Protein AF-A0A7D5TCR6-F1 (afdb_monomer)

Nearest PDB structures (foldseek):
  1v4t-assembly1_A  TM=2.753E-01  e=2.406E+00  Homo sapiens

Radius of gyration: 13.41 Å; Cα contacts (8 Å, |Δi|>4): 237; chains: 1; bounding box: 35×32×29 Å

Organism: NCBI:txid869886

Sequence (115 aa):
MHLQLKHDDGTRTAYFGISDFDAGDNETRLAFHSDVGLDSDRMFRTEEGAVVTGISESGYNKEGAFETIGDLAIQDETTVVVAITDRYPWVEKAVRMLEQDEDFDGDLEIIEKDE

Mean predicted aligned error: 4.06 Å

pLDDT: mean 90.13, std 6.47, range [62.44, 96.31]

Foldseek 3Di:
DWWKFAAPVRFIEIEAQWPDWDFDPFKIKTAHDPFFPDDPVRSIDIGTGGIPDDDDLVVDALVVLLCVQQVQQPDPRYAYEYTCDPVRPSNVVSVVVLVVDPPRPGDYHYTHTDD

Structure (mmC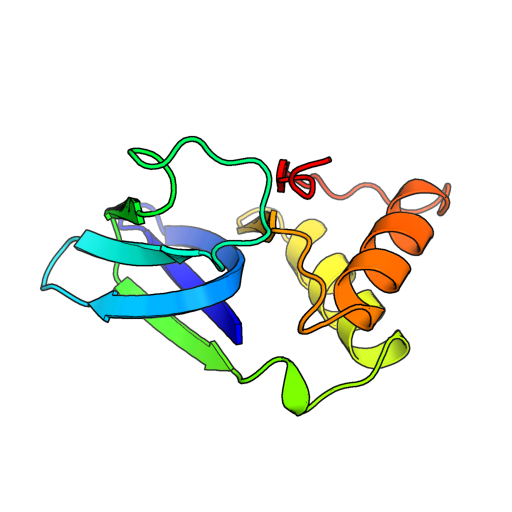IF, N/CA/C/O backbone):
data_AF-A0A7D5TCR6-F1
#
_entry.id   AF-A0A7D5TCR6-F1
#
loop_
_atom_site.group_PDB
_atom_site.id
_atom_site.type_symbol
_atom_site.label_atom_id
_atom_site.label_alt_id
_atom_site.label_comp_id
_atom_site.label_asym_id
_atom_site.label_entity_id
_atom_site.label_seq_id
_atom_site.pdbx_PDB_ins_code
_atom_site.Cartn_x
_atom_site.Cartn_y
_atom_site.Cartn_z
_atom_site.occupancy
_atom_site.B_iso_or_equiv
_atom_site.auth_seq_id
_atom_site.auth_comp_id
_atom_site.auth_asym_id
_atom_site.auth_atom_id
_atom_site.pdbx_PDB_model_num
ATOM 1 N N . MET A 1 1 ? -3.126 1.095 -8.233 1.00 90.31 1 MET A N 1
ATOM 2 C CA . MET A 1 1 ? -4.077 1.860 -7.404 1.00 90.31 1 MET A CA 1
ATOM 3 C C . MET A 1 1 ? -3.808 1.556 -5.933 1.00 90.31 1 MET A C 1
ATOM 5 O O . MET A 1 1 ? -3.122 0.587 -5.636 1.00 90.31 1 MET A O 1
ATOM 9 N N . HIS A 1 2 ? -4.333 2.382 -5.032 1.00 91.00 2 HIS A N 1
ATOM 10 C CA . HIS A 1 2 ? -4.275 2.196 -3.583 1.00 91.00 2 HIS A CA 1
ATOM 11 C C . HIS A 1 2 ? -5.646 1.756 -3.059 1.00 91.00 2 HIS A C 1
ATOM 13 O O . HIS A 1 2 ? -6.671 2.265 -3.516 1.00 91.00 2 HIS A O 1
ATOM 19 N N . LEU A 1 3 ? -5.679 0.815 -2.119 1.00 94.81 3 LEU A N 1
ATOM 20 C CA . LEU A 1 3 ? -6.908 0.291 -1.528 1.00 94.81 3 LEU A CA 1
ATOM 21 C C . LEU A 1 3 ? -6.714 -0.015 -0.047 1.00 94.81 3 LEU A C 1
ATOM 23 O O . LEU A 1 3 ? -5.675 -0.538 0.337 1.00 94.81 3 LEU A O 1
ATOM 27 N N . GLN A 1 4 ? -7.705 0.305 0.784 1.00 95.00 4 GLN A N 1
ATOM 28 C CA . GLN A 1 4 ? -7.713 -0.101 2.190 1.00 95.00 4 GLN A CA 1
ATOM 29 C C . GLN A 1 4 ? -8.806 -1.132 2.435 1.00 95.00 4 GLN A C 1
ATOM 31 O O . GLN A 1 4 ? -9.977 -0.911 2.104 1.00 95.00 4 GLN A O 1
ATOM 36 N N . LEU A 1 5 ? -8.405 -2.228 3.066 1.00 95.00 5 LEU A N 1
ATOM 37 C CA . LEU A 1 5 ? -9.284 -3.232 3.635 1.00 95.00 5 LEU A CA 1
ATOM 38 C C . LEU A 1 5 ? -9.463 -2.964 5.121 1.00 95.00 5 LEU A C 1
ATOM 40 O O . LEU A 1 5 ? -8.517 -2.576 5.807 1.00 95.00 5 LEU A O 1
ATOM 44 N N . LYS A 1 6 ? -10.684 -3.172 5.606 1.00 94.62 6 LYS A N 1
ATOM 45 C CA . LYS A 1 6 ? -10.980 -3.246 7.032 1.00 94.62 6 LYS A CA 1
ATOM 46 C C . LYS A 1 6 ? -11.322 -4.686 7.395 1.00 94.62 6 LYS A C 1
ATOM 48 O O . LYS A 1 6 ? -12.239 -5.263 6.808 1.00 94.62 6 LYS A O 1
ATOM 53 N N . HIS A 1 7 ? -10.616 -5.197 8.393 1.00 93.75 7 HIS A N 1
ATOM 54 C CA . HIS A 1 7 ? -10.775 -6.537 8.944 1.00 93.75 7 HIS A CA 1
ATOM 55 C C . HIS A 1 7 ? -11.854 -6.571 10.030 1.00 93.75 7 HIS A C 1
ATOM 57 O O . HIS A 1 7 ? -12.225 -5.539 10.604 1.00 93.75 7 HIS A O 1
ATOM 63 N N . ASP A 1 8 ? -12.355 -7.769 10.330 1.00 91.62 8 ASP A N 1
ATOM 64 C CA . ASP A 1 8 ? -13.398 -7.982 11.345 1.00 91.62 8 ASP A CA 1
ATOM 65 C C . ASP A 1 8 ? -12.934 -7.639 12.768 1.00 91.62 8 ASP A C 1
ATOM 67 O O . ASP A 1 8 ? -13.743 -7.240 13.610 1.00 91.62 8 ASP A O 1
ATOM 71 N N . ASP A 1 9 ? -11.632 -7.748 13.038 1.00 91.94 9 ASP A N 1
ATOM 72 C CA . ASP A 1 9 ? -11.022 -7.367 14.315 1.00 91.94 9 ASP A CA 1
ATOM 73 C C . ASP A 1 9 ? -10.838 -5.845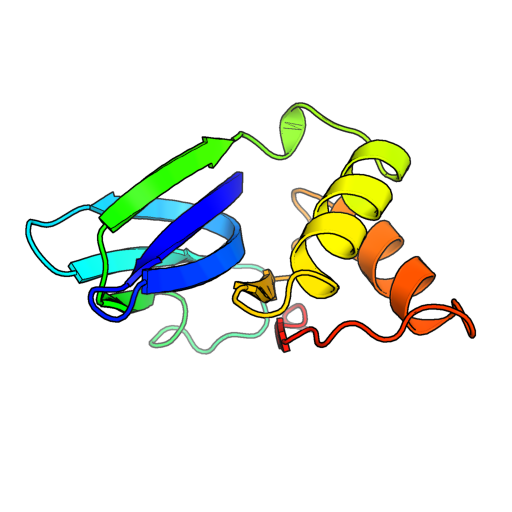 14.478 1.00 91.94 9 ASP A C 1
ATOM 75 O O . ASP A 1 9 ? -10.467 -5.378 15.554 1.00 91.94 9 ASP A O 1
ATOM 79 N N . GLY A 1 10 ? -11.163 -5.065 13.440 1.00 90.50 10 GLY A N 1
ATOM 80 C CA . GLY A 1 10 ? -11.056 -3.609 13.417 1.00 90.50 10 GLY A CA 1
ATOM 81 C C . GLY A 1 10 ? -9.760 -3.076 12.809 1.00 90.50 10 GLY A C 1
ATOM 82 O O . GLY A 1 10 ? -9.733 -1.889 12.463 1.00 90.50 10 GLY A O 1
ATOM 83 N N . THR A 1 11 ? -8.751 -3.931 12.613 1.00 94.38 11 THR A N 1
ATOM 84 C CA . THR A 1 11 ? -7.491 -3.565 11.958 1.00 94.38 11 THR A CA 1
ATOM 85 C C . THR A 1 11 ? -7.698 -3.293 10.470 1.00 94.38 11 THR A C 1
ATOM 87 O O . THR A 1 11 ? -8.765 -3.541 9.888 1.00 94.38 11 THR A O 1
ATOM 90 N N . ARG A 1 12 ? -6.681 -2.715 9.834 1.00 95.44 12 ARG A N 1
ATOM 91 C CA . ARG A 1 12 ? -6.703 -2.358 8.421 1.00 95.44 12 ARG A CA 1
ATOM 92 C C . ARG A 1 12 ? -5.460 -2.845 7.712 1.00 95.44 12 ARG A C 1
ATOM 94 O O . ARG A 1 12 ? -4.377 -2.903 8.288 1.00 95.44 12 ARG A O 1
ATOM 101 N N . THR A 1 13 ? -5.608 -3.084 6.417 1.00 96.19 13 THR A N 1
ATOM 102 C CA . THR A 1 13 ? -4.459 -3.237 5.528 1.00 96.19 13 THR A CA 1
ATOM 103 C C . THR A 1 13 ? -4.603 -2.315 4.333 1.00 96.19 13 THR A C 1
ATOM 105 O O . THR A 1 13 ? -5.625 -2.323 3.647 1.00 96.19 13 THR A O 1
ATOM 108 N N . ALA A 1 14 ? -3.586 -1.492 4.099 1.00 95.88 14 ALA A N 1
ATOM 109 C CA . ALA A 1 14 ? -3.489 -0.624 2.941 1.00 95.88 14 ALA A CA 1
ATOM 110 C C . ALA A 1 14 ? -2.572 -1.262 1.894 1.00 95.88 14 ALA A C 1
ATOM 112 O O . ALA A 1 14 ? -1.395 -1.489 2.154 1.00 95.88 14 ALA A O 1
ATOM 113 N N . TYR A 1 15 ? -3.105 -1.507 0.704 1.00 95.56 15 TYR A N 1
ATOM 114 C CA . TYR A 1 15 ? -2.373 -2.027 -0.443 1.00 95.56 15 TYR A CA 1
ATOM 115 C C . TYR A 1 15 ? -2.092 -0.913 -1.442 1.00 95.56 15 TYR A C 1
ATOM 117 O O . TYR A 1 15 ? -2.997 -0.163 -1.808 1.00 95.56 15 TYR A O 1
ATOM 125 N N . PHE A 1 16 ? -0.856 -0.846 -1.921 1.00 95.06 16 PHE A N 1
ATOM 126 C CA . PHE A 1 16 ? -0.402 0.026 -3.004 1.00 95.06 16 PHE A CA 1
ATOM 127 C C . PHE A 1 16 ? 0.094 -0.821 -4.178 1.00 95.06 16 PHE A C 1
ATOM 129 O O . PHE A 1 16 ? 0.542 -1.953 -3.987 1.00 95.06 16 PHE A O 1
ATOM 136 N N . GLY A 1 17 ? 0.004 -0.289 -5.398 1.00 92.25 17 GLY A N 1
ATOM 137 C CA . GLY A 1 17 ? 0.423 -1.007 -6.605 1.00 92.25 17 GLY A CA 1
ATOM 138 C C . GLY A 1 17 ? -0.491 -2.161 -7.035 1.00 92.25 17 GLY A C 1
ATOM 139 O O . GLY A 1 17 ? -0.062 -3.037 -7.788 1.00 92.25 17 GLY A O 1
ATOM 140 N N . ILE A 1 18 ? -1.757 -2.176 -6.607 1.00 93.12 18 ILE A N 1
ATOM 141 C CA . ILE A 1 18 ? -2.745 -3.132 -7.136 1.00 93.12 18 ILE A CA 1
ATOM 142 C C . ILE A 1 18 ? -3.239 -2.686 -8.524 1.00 93.12 18 ILE A C 1
ATOM 144 O O . ILE A 1 18 ? -3.359 -1.493 -8.803 1.00 93.12 18 ILE A O 1
ATOM 148 N N . SER A 1 19 ? -3.505 -3.626 -9.423 1.00 92.50 19 SER A N 1
ATOM 149 C CA . SER A 1 19 ? -4.010 -3.361 -10.772 1.00 92.50 19 SER A CA 1
ATOM 150 C C . SER A 1 19 ? -5.537 -3.358 -10.832 1.00 92.50 19 SER A C 1
ATOM 152 O O . SER A 1 19 ? -6.107 -2.536 -11.551 1.00 92.50 19 SER A O 1
ATOM 154 N N . ASP A 1 20 ? -6.174 -4.244 -10.066 1.00 92.69 20 ASP A N 1
ATOM 155 C CA . ASP A 1 20 ? -7.624 -4.416 -9.985 1.00 92.69 20 ASP A CA 1
ATOM 156 C C . ASP A 1 20 ? -8.007 -5.137 -8.679 1.00 92.69 20 ASP A C 1
ATOM 158 O O . ASP A 1 20 ? -7.140 -5.672 -7.980 1.00 92.69 20 ASP A O 1
ATOM 162 N N . PHE A 1 21 ? -9.296 -5.173 -8.347 1.00 93.94 21 PHE A N 1
ATOM 163 C CA . PHE A 1 21 ? -9.808 -5.975 -7.237 1.00 93.94 21 PHE A CA 1
ATOM 164 C C . PHE A 1 21 ? -11.245 -6.455 -7.478 1.00 93.94 21 PHE A C 1
ATOM 166 O O . PHE A 1 21 ? -12.026 -5.813 -8.176 1.00 93.94 21 PHE A O 1
ATOM 173 N N . ASP A 1 22 ? -11.602 -7.569 -6.844 1.00 93.69 22 ASP A N 1
ATOM 174 C CA . ASP A 1 22 ? -12.958 -8.112 -6.795 1.00 93.69 22 ASP A CA 1
ATOM 175 C C . ASP A 1 22 ? -13.385 -8.243 -5.328 1.00 93.69 22 ASP A C 1
ATOM 177 O O . ASP A 1 22 ? -12.791 -9.007 -4.564 1.00 93.69 22 ASP A O 1
ATOM 181 N N . ALA A 1 23 ? -14.360 -7.432 -4.915 1.00 91.88 23 ALA A N 1
ATOM 182 C CA . ALA A 1 23 ? -14.842 -7.384 -3.537 1.00 91.88 23 ALA A CA 1
ATOM 183 C C . ALA A 1 23 ? -16.035 -8.332 -3.355 1.00 91.88 23 ALA A C 1
ATOM 185 O O . ALA A 1 23 ? -17.102 -8.114 -3.934 1.00 91.88 23 ALA A O 1
ATOM 186 N N . GLY A 1 24 ? -15.851 -9.365 -2.534 1.00 86.56 24 GLY A N 1
ATOM 187 C CA . GLY A 1 24 ? -16.906 -10.264 -2.077 1.00 86.56 24 GLY A CA 1
ATOM 188 C C . GLY A 1 24 ? -17.508 -9.833 -0.737 1.00 86.56 24 GLY A C 1
ATOM 189 O O . GLY A 1 24 ? -17.182 -8.780 -0.193 1.00 86.56 24 GLY A O 1
ATOM 190 N N . ASP A 1 25 ? -18.397 -10.670 -0.193 1.00 77.69 25 ASP A N 1
ATOM 191 C CA . ASP A 1 25 ? -19.082 -10.382 1.076 1.00 77.69 25 ASP A CA 1
ATOM 192 C C . ASP A 1 25 ? -18.133 -10.414 2.293 1.00 77.69 25 ASP A C 1
ATOM 194 O O . ASP A 1 25 ? -18.320 -9.624 3.214 1.00 77.69 25 ASP A O 1
ATOM 198 N N . ASN A 1 26 ? -17.113 -11.287 2.290 1.00 81.88 26 ASN A N 1
ATOM 199 C CA . ASN A 1 26 ? -16.160 -11.459 3.405 1.00 81.88 26 ASN A CA 1
ATOM 200 C C . ASN A 1 26 ? -14.683 -11.487 2.975 1.00 81.88 26 ASN A C 1
ATOM 202 O O . ASN A 1 26 ? -13.791 -11.461 3.821 1.00 81.88 26 ASN A O 1
ATOM 206 N N . GLU A 1 27 ? -14.420 -11.576 1.675 1.00 92.25 27 GLU A N 1
ATOM 207 C CA . GLU A 1 27 ? -13.074 -11.660 1.119 1.00 92.25 27 GLU A CA 1
ATOM 208 C C . GLU A 1 27 ? -12.952 -10.702 -0.062 1.00 92.25 27 GLU A C 1
ATOM 210 O O . GLU A 1 27 ? -13.883 -10.541 -0.854 1.00 92.25 27 GLU A O 1
ATOM 215 N N . THR A 1 28 ? -11.794 -10.067 -0.185 1.00 93.88 28 THR A N 1
ATOM 216 C CA . THR A 1 28 ? -11.438 -9.237 -1.326 1.00 93.88 28 THR A CA 1
ATOM 217 C C . THR A 1 28 ? -10.284 -9.893 -2.063 1.00 93.88 28 THR A C 1
ATOM 219 O O . THR A 1 28 ? -9.209 -10.127 -1.508 1.00 93.88 28 THR A O 1
ATOM 222 N N . ARG A 1 29 ? -10.488 -10.162 -3.350 1.00 93.88 29 ARG A N 1
ATOM 223 C CA . ARG A 1 29 ? -9.430 -10.639 -4.231 1.00 93.88 29 ARG A CA 1
ATOM 224 C C . ARG A 1 29 ? -8.730 -9.447 -4.866 1.00 93.88 29 ARG A C 1
ATOM 226 O O . ARG A 1 29 ? -9.311 -8.732 -5.672 1.00 93.88 29 ARG A O 1
ATOM 233 N N . LEU A 1 30 ? -7.465 -9.263 -4.530 1.00 93.69 30 LEU A N 1
ATOM 234 C CA . LEU A 1 30 ? -6.582 -8.242 -5.074 1.00 93.69 30 LEU A CA 1
ATOM 235 C C . LEU A 1 30 ? -5.810 -8.815 -6.259 1.00 93.69 30 LEU A C 1
ATOM 237 O O . LEU A 1 30 ? -5.299 -9.932 -6.185 1.00 93.69 30 LEU A O 1
ATOM 241 N N . ALA A 1 31 ? -5.701 -8.049 -7.337 1.00 93.19 31 ALA A N 1
ATOM 242 C CA . ALA A 1 31 ? -4.791 -8.325 -8.436 1.00 93.19 31 ALA A CA 1
ATOM 243 C C . ALA A 1 31 ? -3.650 -7.307 -8.395 1.00 93.19 31 ALA A C 1
ATOM 245 O O . ALA A 1 31 ? -3.895 -6.103 -8.369 1.00 93.19 31 ALA A O 1
ATOM 246 N N . PHE A 1 32 ? -2.404 -7.767 -8.411 1.00 91.38 32 PHE A N 1
ATOM 247 C CA . PHE A 1 32 ? -1.236 -6.904 -8.575 1.00 91.38 32 PHE A CA 1
ATOM 248 C C . PHE A 1 32 ? -0.939 -6.670 -10.058 1.00 91.38 32 PHE A C 1
ATOM 250 O O . PHE A 1 32 ? -1.571 -7.257 -10.943 1.00 91.38 32 PHE A O 1
ATOM 257 N N . HIS A 1 33 ? -0.032 -5.746 -10.359 1.00 88.06 33 HIS A N 1
ATOM 258 C CA . HIS A 1 33 ? 0.454 -5.592 -11.726 1.00 88.06 33 HIS A CA 1
ATOM 259 C C . HIS A 1 33 ? 1.300 -6.803 -12.169 1.00 88.06 33 HIS A C 1
ATOM 261 O O . HIS A 1 33 ? 1.709 -7.617 -11.357 1.00 88.06 33 HIS A O 1
ATOM 267 N N . SER A 1 34 ? 1.526 -6.980 -13.471 1.00 85.56 34 SER A N 1
ATOM 268 C CA . SER A 1 34 ? 2.306 -8.126 -13.973 1.00 85.56 34 SER A CA 1
ATOM 269 C C . SER A 1 34 ? 3.821 -7.930 -13.866 1.00 85.56 34 SER A C 1
ATOM 271 O O . SER A 1 34 ? 4.565 -8.869 -14.097 1.00 85.56 34 SER A O 1
ATOM 273 N N . ASP A 1 35 ? 4.264 -6.701 -13.606 1.00 83.12 35 ASP A N 1
ATOM 274 C CA . ASP A 1 35 ? 5.665 -6.282 -13.472 1.00 83.12 35 ASP A CA 1
ATOM 275 C C . ASP A 1 35 ? 6.170 -6.288 -12.017 1.00 83.12 35 ASP A C 1
ATOM 277 O O . ASP A 1 35 ? 7.316 -5.922 -11.763 1.00 83.12 35 ASP A O 1
ATOM 281 N N . VAL A 1 36 ? 5.341 -6.712 -11.056 1.00 83.31 36 VAL A N 1
ATOM 282 C CA . VAL A 1 36 ? 5.819 -7.029 -9.701 1.00 83.31 36 VAL A CA 1
ATOM 283 C C . VAL A 1 36 ? 6.423 -8.431 -9.672 1.00 83.31 36 VAL A C 1
ATOM 285 O O . VAL A 1 36 ? 5.918 -9.331 -10.338 1.00 83.31 36 VAL A O 1
ATOM 288 N N . GLY A 1 37 ? 7.464 -8.623 -8.861 1.00 77.56 37 GLY A N 1
ATOM 289 C CA . GLY A 1 37 ? 8.233 -9.863 -8.686 1.00 77.56 37 GLY A CA 1
ATOM 290 C C . GLY A 1 37 ? 7.482 -10.930 -7.890 1.00 77.56 37 GLY A C 1
ATOM 291 O O . GLY A 1 37 ? 8.015 -11.542 -6.964 1.00 77.56 37 GLY A O 1
ATOM 292 N N . LEU A 1 38 ? 6.199 -11.106 -8.199 1.00 79.38 38 LEU A N 1
ATOM 293 C CA . LEU A 1 38 ? 5.345 -12.153 -7.667 1.00 79.38 38 LEU A CA 1
ATOM 294 C C . LEU A 1 38 ? 5.229 -13.262 -8.709 1.00 79.38 38 LEU A C 1
ATOM 296 O O . LEU A 1 38 ? 4.929 -13.004 -9.873 1.00 79.38 38 LEU A O 1
ATOM 300 N N . ASP A 1 39 ? 5.374 -14.514 -8.267 1.00 74.12 39 ASP A N 1
ATOM 301 C CA . ASP A 1 39 ? 5.020 -15.674 -9.087 1.00 74.12 39 ASP A CA 1
ATOM 302 C C . ASP A 1 39 ? 3.601 -15.527 -9.659 1.00 74.12 39 ASP A C 1
ATOM 304 O O . ASP A 1 39 ? 2.722 -14.902 -9.059 1.00 74.12 39 ASP A O 1
ATOM 308 N N . SER A 1 40 ? 3.332 -16.168 -10.797 1.00 65.38 40 SER A N 1
ATOM 309 C CA . SER A 1 40 ? 2.040 -16.05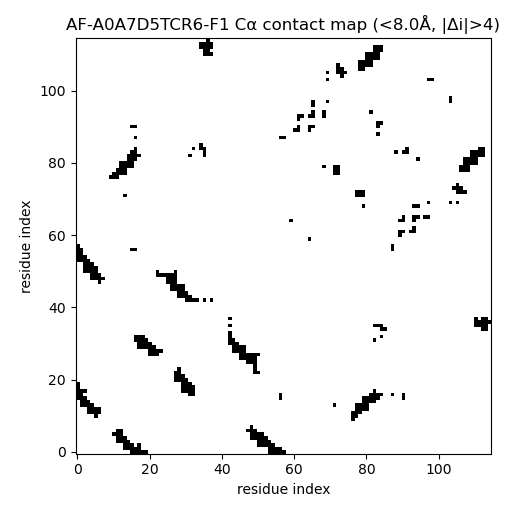6 -11.493 1.00 65.38 40 SER A CA 1
ATOM 310 C C . SER A 1 40 ? 0.838 -16.419 -10.607 1.00 65.38 40 SER A C 1
ATOM 312 O O . SER A 1 40 ? -0.232 -15.829 -10.740 1.00 65.38 40 SER A O 1
ATOM 314 N N . ASP A 1 41 ? 1.030 -17.356 -9.674 1.00 62.44 41 ASP A N 1
ATOM 315 C CA . ASP A 1 41 ? 0.033 -17.780 -8.683 1.00 62.44 41 ASP A CA 1
ATOM 316 C C . ASP A 1 41 ? -0.158 -16.775 -7.529 1.00 62.44 41 ASP A C 1
ATOM 318 O O . ASP A 1 41 ? -1.148 -16.846 -6.807 1.00 62.44 41 ASP A O 1
ATOM 322 N N . ARG A 1 42 ? 0.773 -15.830 -7.359 1.00 68.38 42 ARG A N 1
ATOM 323 C CA . ARG A 1 42 ? 0.774 -14.778 -6.328 1.00 68.38 42 ARG A CA 1
ATOM 324 C C . ARG A 1 42 ? 0.384 -13.401 -6.859 1.00 68.38 42 ARG A C 1
ATOM 326 O O . ARG A 1 42 ? 0.134 -12.505 -6.061 1.00 68.38 42 ARG A O 1
ATOM 333 N N . MET A 1 43 ? 0.249 -13.240 -8.180 1.00 81.19 43 MET A N 1
ATOM 334 C CA . MET A 1 43 ? -0.329 -12.031 -8.789 1.00 81.19 43 MET A CA 1
ATOM 335 C C . MET A 1 43 ? -1.753 -11.748 -8.291 1.00 81.19 43 MET A C 1
ATOM 337 O O . MET A 1 43 ? -2.221 -10.615 -8.385 1.00 81.19 43 MET A O 1
ATOM 341 N N . PHE A 1 44 ? -2.433 -12.765 -7.755 1.00 87.75 44 PHE A N 1
ATOM 342 C CA . PHE A 1 44 ? -3.692 -12.615 -7.045 1.00 87.75 44 PHE A CA 1
ATOM 343 C C . PHE A 1 44 ? -3.500 -12.940 -5.569 1.00 87.75 44 PHE A C 1
ATOM 345 O O . PHE A 1 44 ? -3.020 -14.020 -5.227 1.00 87.75 44 PHE A O 1
ATOM 352 N N . ARG A 1 45 ? -3.938 -12.037 -4.697 1.00 88.69 45 ARG A N 1
ATOM 353 C CA . ARG A 1 45 ? -3.950 -12.242 -3.249 1.00 88.69 45 ARG A CA 1
ATOM 354 C C . ARG A 1 45 ? -5.384 -12.124 -2.763 1.00 88.69 45 ARG A C 1
ATOM 356 O O . ARG A 1 45 ? -6.087 -11.200 -3.150 1.00 88.69 45 ARG A O 1
ATOM 363 N N . THR A 1 46 ? -5.838 -13.107 -1.999 1.00 91.12 46 THR A N 1
ATOM 364 C CA . THR A 1 46 ? -7.182 -13.089 -1.415 1.00 91.12 46 THR A CA 1
ATOM 365 C C . THR A 1 46 ? -7.030 -12.757 0.049 1.00 91.12 46 THR A C 1
ATOM 367 O O . THR A 1 46 ? -6.314 -13.459 0.757 1.00 91.12 46 THR A O 1
ATOM 370 N N . GLU A 1 47 ? -7.667 -11.674 0.460 1.00 92.62 47 GLU A N 1
ATOM 371 C CA . GLU A 1 47 ? -7.590 -11.140 1.810 1.00 92.62 47 GLU A CA 1
ATOM 372 C C . GLU A 1 47 ? -8.978 -11.150 2.424 1.00 92.62 47 GLU A C 1
ATOM 374 O O . GLU A 1 47 ? -9.963 -10.833 1.755 1.00 92.62 47 GLU A O 1
ATOM 379 N N . GLU A 1 48 ? -9.060 -11.506 3.699 1.00 92.00 48 GLU A N 1
ATOM 380 C CA . GLU A 1 48 ? -10.287 -11.303 4.459 1.00 92.00 48 GLU A CA 1
ATOM 381 C C . GLU A 1 48 ? -10.517 -9.796 4.648 1.00 92.00 48 GLU A C 1
ATOM 383 O O . GLU A 1 48 ? -9.576 -9.004 4.690 1.00 92.00 48 GLU A O 1
ATOM 388 N N . GLY A 1 49 ? -11.782 -9.388 4.719 1.00 91.38 49 GLY A N 1
ATOM 389 C CA . GLY A 1 49 ? -12.153 -8.004 4.992 1.00 91.38 49 GLY A CA 1
ATOM 390 C C . GLY A 1 49 ? -12.778 -7.253 3.819 1.00 91.38 49 GLY A C 1
ATOM 391 O O . GLY A 1 49 ? -12.764 -7.666 2.655 1.00 91.38 49 GLY A O 1
ATOM 392 N N . ALA A 1 50 ? -13.370 -6.112 4.169 1.00 91.75 50 ALA A N 1
ATOM 393 C CA . ALA A 1 50 ? -14.171 -5.298 3.268 1.00 91.75 50 ALA A CA 1
ATOM 394 C C . ALA A 1 50 ? -13.400 -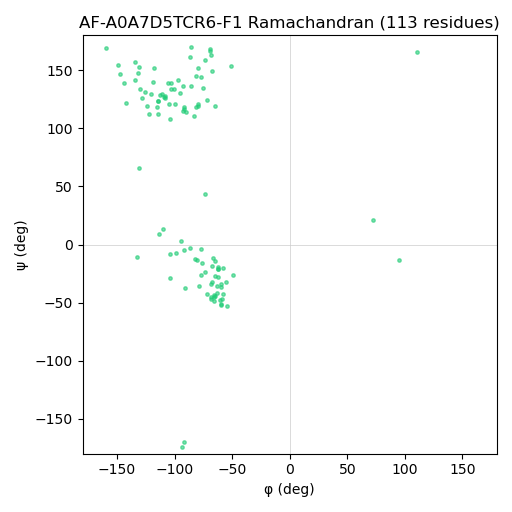4.067 2.785 1.00 91.75 50 ALA A C 1
ATOM 396 O O . ALA A 1 50 ? -12.740 -3.373 3.565 1.00 91.75 50 ALA A O 1
ATOM 397 N N . VAL A 1 51 ? -13.548 -3.746 1.500 1.00 93.12 51 VAL A N 1
ATOM 398 C CA . VAL A 1 51 ? -12.995 -2.522 0.909 1.00 93.12 51 VAL A CA 1
ATOM 399 C C . VAL A 1 51 ? -13.673 -1.297 1.519 1.00 93.12 51 VAL A C 1
ATOM 401 O O . VAL A 1 51 ? -14.878 -1.101 1.365 1.00 93.12 51 VAL A O 1
ATOM 404 N N . VAL A 1 52 ? -12.892 -0.438 2.177 1.00 91.75 52 VAL A N 1
ATOM 405 C CA . VAL A 1 52 ? -13.388 0.830 2.744 1.00 91.75 52 VAL A CA 1
ATOM 406 C C . VAL A 1 52 ? -12.990 2.043 1.912 1.00 91.75 52 VAL A C 1
ATOM 408 O O . VAL A 1 52 ? -13.718 3.035 1.889 1.00 91.75 52 VAL A O 1
ATOM 411 N N . THR A 1 53 ? -11.864 1.971 1.201 1.00 91.56 53 THR A N 1
ATOM 412 C CA . THR A 1 53 ? -11.416 3.011 0.268 1.00 91.56 53 THR A CA 1
ATOM 413 C C . THR A 1 53 ? -10.661 2.405 -0.910 1.00 91.56 53 THR A C 1
ATOM 415 O O . THR A 1 53 ? -9.953 1.413 -0.765 1.00 91.56 53 THR A O 1
ATOM 418 N N . GLY A 1 54 ? -10.805 3.028 -2.082 1.00 89.94 54 GLY A N 1
ATOM 419 C CA . GLY A 1 54 ? -10.043 2.719 -3.289 1.00 89.94 54 GLY A CA 1
ATOM 420 C C . GLY A 1 54 ? -9.732 4.009 -4.043 1.00 89.94 54 GLY A C 1
ATOM 421 O O . GLY A 1 54 ? -10.644 4.761 -4.389 1.00 89.94 54 GLY A O 1
ATOM 422 N N . ILE A 1 55 ? -8.450 4.295 -4.261 1.00 89.69 55 ILE A N 1
ATOM 423 C CA . ILE A 1 55 ? -7.955 5.548 -4.839 1.00 89.69 55 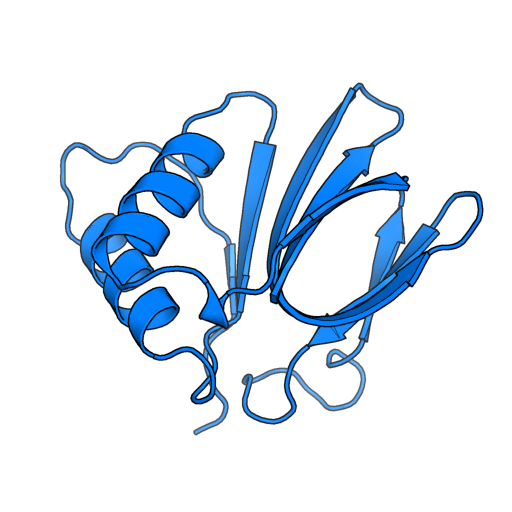ILE A CA 1
ATOM 424 C C . ILE A 1 55 ? -6.987 5.227 -5.977 1.00 89.69 55 ILE A C 1
ATOM 426 O O . ILE A 1 55 ? -6.091 4.396 -5.853 1.00 89.69 55 ILE A O 1
ATOM 430 N N . SER A 1 56 ? -7.136 5.901 -7.117 1.00 88.56 56 SER A N 1
ATOM 431 C CA . SER A 1 56 ? -6.159 5.752 -8.197 1.00 88.56 56 SER A CA 1
ATOM 432 C C . SER A 1 56 ? -4.837 6.430 -7.833 1.00 88.56 56 SER A C 1
ATOM 434 O O . SER A 1 56 ? -4.791 7.642 -7.627 1.00 88.56 56 SER A O 1
ATOM 436 N N . GLU A 1 57 ? -3.747 5.666 -7.878 1.00 87.69 57 GLU A N 1
ATOM 437 C CA . GLU A 1 57 ? -2.372 6.155 -7.682 1.00 87.69 57 GLU A CA 1
ATOM 438 C C . GLU A 1 57 ? -1.944 7.176 -8.736 1.00 87.69 57 GLU A C 1
ATOM 440 O O . GLU A 1 5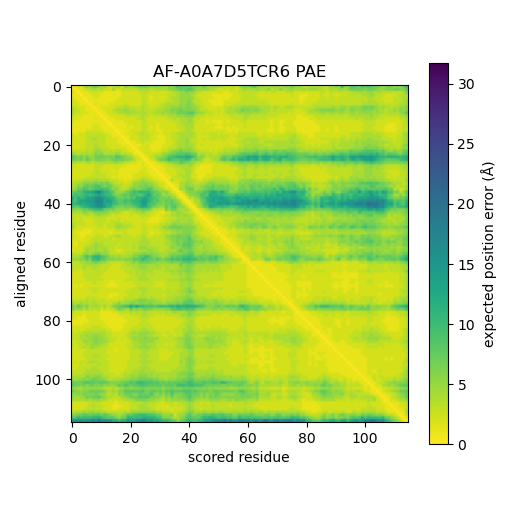7 ? -1.046 7.973 -8.490 1.00 87.69 57 GLU A O 1
ATOM 445 N N . SER A 1 58 ? -2.625 7.220 -9.888 1.00 86.81 58 SER A N 1
ATOM 446 C CA . SER A 1 58 ? -2.421 8.261 -10.904 1.00 86.81 58 SER A CA 1
ATOM 447 C C . SER A 1 58 ? -2.803 9.666 -10.429 1.00 86.81 58 SER A C 1
ATOM 449 O O . SER A 1 58 ? -2.518 10.634 -11.129 1.00 86.81 58 SER A O 1
ATOM 451 N N . GLY A 1 59 ? -3.530 9.775 -9.312 1.00 82.50 59 GLY A N 1
ATOM 452 C CA . GLY A 1 59 ? -4.041 11.034 -8.778 1.00 82.50 59 GLY A CA 1
ATOM 453 C C . GLY A 1 59 ? -3.037 11.827 -7.943 1.00 82.50 59 GLY A C 1
ATOM 454 O O . GLY A 1 59 ? -3.304 12.994 -7.668 1.00 82.50 59 GLY A O 1
ATOM 455 N N . TYR A 1 60 ? -1.903 11.239 -7.554 1.00 84.06 60 TYR A N 1
ATOM 456 C CA . TYR A 1 60 ? -0.901 11.906 -6.721 1.00 84.06 60 TYR A CA 1
ATOM 457 C C . TYR A 1 60 ? 0.526 11.706 -7.238 1.00 84.06 60 TYR A C 1
ATOM 459 O O . TYR A 1 60 ? 0.821 10.789 -7.999 1.00 84.06 60 TYR A O 1
ATOM 467 N N . ASN A 1 61 ? 1.408 12.633 -6.858 1.00 90.94 61 ASN A N 1
ATOM 468 C CA . ASN A 1 61 ? 2.827 12.625 -7.205 1.00 90.94 61 ASN A CA 1
ATOM 469 C C . ASN A 1 61 ? 3.652 11.903 -6.116 1.00 90.94 61 ASN A C 1
ATOM 471 O O . ASN A 1 61 ? 3.109 11.285 -5.203 1.00 90.94 61 ASN A O 1
ATOM 475 N N . LYS A 1 62 ? 4.983 12.005 -6.196 1.00 94.19 62 LYS A N 1
ATOM 476 C CA . LYS A 1 62 ? 5.914 11.425 -5.213 1.00 94.19 62 LYS A CA 1
ATOM 477 C C . LYS A 1 62 ? 5.678 11.919 -3.783 1.00 94.19 62 LYS A C 1
ATOM 479 O O . LYS A 1 62 ? 5.745 11.118 -2.865 1.00 94.19 62 LYS A O 1
ATOM 484 N N . GLU A 1 63 ? 5.437 13.213 -3.595 1.00 94.12 63 GLU A N 1
ATOM 485 C CA . GLU A 1 63 ? 5.228 13.798 -2.261 1.00 94.12 63 GLU A CA 1
ATOM 486 C C . GLU A 1 63 ? 3.911 13.304 -1.663 1.00 94.12 63 GLU A C 1
ATOM 488 O O . GLU A 1 63 ? 3.907 12.817 -0.542 1.00 94.12 63 GLU A O 1
ATOM 493 N N . GLY A 1 64 ? 2.834 13.295 -2.455 1.00 92.56 64 GLY A N 1
ATOM 494 C CA . GLY A 1 64 ? 1.557 12.744 -2.005 1.00 92.56 64 GLY A CA 1
ATOM 495 C C . GLY A 1 64 ? 1.631 11.246 -1.693 1.00 92.56 64 GLY A C 1
ATOM 496 O O . GLY A 1 64 ? 1.012 10.793 -0.736 1.00 92.56 64 GLY A O 1
ATOM 497 N N . ALA A 1 65 ? 2.414 10.473 -2.454 1.00 93.56 65 ALA A N 1
ATOM 498 C CA . ALA A 1 65 ? 2.664 9.065 -2.143 1.00 93.56 65 ALA A CA 1
ATOM 499 C C . ALA A 1 65 ? 3.458 8.897 -0.839 1.00 93.56 65 ALA A C 1
ATOM 501 O O . ALA A 1 65 ? 3.103 8.047 -0.033 1.00 93.56 65 ALA A O 1
ATOM 502 N N . PHE A 1 66 ? 4.495 9.713 -0.627 1.00 95.25 66 PHE A N 1
ATOM 503 C CA . PHE A 1 66 ? 5.310 9.703 0.591 1.00 95.25 66 PHE A CA 1
ATOM 504 C C . PHE A 1 66 ? 4.467 10.000 1.831 1.00 95.25 66 PHE A C 1
ATOM 506 O O . PHE A 1 66 ? 4.464 9.192 2.753 1.00 95.25 66 PHE A O 1
ATOM 513 N N . GLU A 1 67 ? 3.694 11.090 1.810 1.00 93.81 67 GLU A N 1
ATOM 514 C CA . GLU A 1 67 ? 2.801 11.454 2.915 1.00 93.81 67 GLU A CA 1
ATOM 515 C C . GLU A 1 67 ? 1.759 10.357 3.161 1.00 93.81 67 GLU A C 1
ATOM 517 O O . GLU A 1 67 ? 1.612 9.890 4.280 1.00 93.81 67 GLU A O 1
ATOM 522 N N . THR A 1 68 ? 1.091 9.862 2.111 1.00 93.94 68 THR A N 1
ATOM 523 C CA . THR A 1 68 ? 0.028 8.854 2.274 1.00 93.94 68 THR A CA 1
ATOM 524 C C . THR A 1 68 ? 0.557 7.527 2.824 1.00 93.94 68 T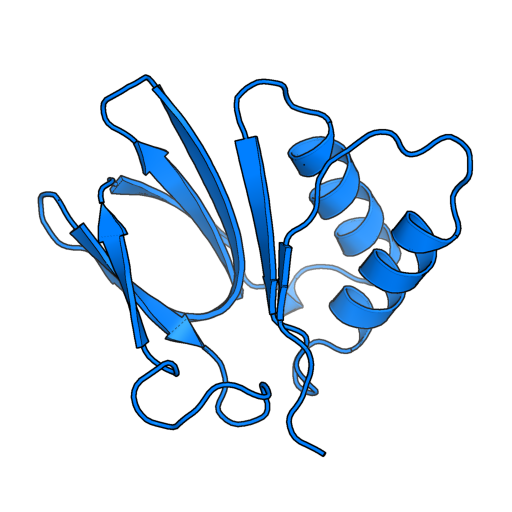HR A C 1
ATOM 526 O O . THR A 1 68 ? -0.078 6.929 3.688 1.00 93.94 68 THR A O 1
ATOM 529 N N . ILE A 1 69 ? 1.687 7.033 2.308 1.00 94.94 69 ILE A N 1
ATOM 530 C CA . ILE A 1 69 ? 2.278 5.764 2.760 1.00 94.94 69 ILE A CA 1
ATOM 531 C C . ILE A 1 69 ? 2.801 5.923 4.189 1.00 94.94 69 ILE A C 1
ATOM 533 O O . ILE A 1 69 ? 2.490 5.083 5.029 1.00 94.94 69 ILE A O 1
ATOM 537 N N . GLY A 1 70 ? 3.530 7.009 4.469 1.00 94.50 70 GLY A N 1
ATOM 538 C CA . GLY A 1 70 ? 4.060 7.299 5.800 1.00 94.50 70 GLY A CA 1
ATOM 539 C C . GLY A 1 70 ? 2.954 7.424 6.846 1.00 94.50 70 GLY A C 1
ATOM 540 O O . GLY A 1 70 ? 2.978 6.709 7.843 1.00 94.50 70 GLY A O 1
ATOM 541 N N . ASP A 1 71 ? 1.932 8.241 6.574 1.00 93.94 71 ASP A N 1
ATOM 542 C CA . ASP A 1 71 ? 0.795 8.462 7.476 1.00 93.94 71 ASP A CA 1
ATOM 543 C C . ASP A 1 71 ? 0.022 7.175 7.786 1.00 93.94 71 ASP A C 1
ATOM 545 O O . ASP A 1 71 ? -0.540 7.043 8.873 1.00 93.94 71 ASP A O 1
ATOM 549 N N . LEU A 1 72 ? -0.072 6.241 6.834 1.00 94.12 72 LEU A N 1
ATOM 550 C CA . LEU A 1 72 ? -0.735 4.954 7.054 1.00 94.12 72 LEU A CA 1
ATOM 551 C C . LEU A 1 72 ? 0.152 3.976 7.821 1.00 94.12 72 LEU A C 1
ATOM 553 O O . LEU A 1 72 ? -0.369 3.217 8.628 1.00 94.12 72 LEU A O 1
ATOM 557 N N . ALA A 1 73 ? 1.463 3.996 7.589 1.00 93.44 73 ALA A N 1
ATOM 558 C CA . ALA A 1 73 ? 2.398 3.057 8.201 1.00 93.44 73 ALA A CA 1
ATOM 559 C C . ALA A 1 73 ? 2.667 3.337 9.685 1.00 93.44 73 ALA A C 1
ATOM 561 O O . ALA A 1 73 ? 3.022 2.421 10.417 1.00 93.44 73 ALA A O 1
ATOM 562 N N . ILE A 1 74 ? 2.466 4.579 10.137 1.00 93.00 74 ILE A N 1
ATOM 563 C CA . ILE A 1 74 ? 2.569 4.955 11.557 1.00 93.00 74 ILE A CA 1
ATOM 564 C C . ILE A 1 74 ? 1.257 4.757 12.337 1.00 93.00 74 ILE A C 1
ATOM 566 O O . ILE A 1 74 ? 1.196 5.030 13.535 1.00 93.00 74 ILE A O 1
ATOM 570 N N . GLN A 1 75 ? 0.166 4.345 11.680 1.00 91.69 75 GLN A N 1
ATOM 571 C CA . GLN A 1 75 ? -1.099 4.081 12.369 1.00 91.69 75 GLN A CA 1
ATOM 572 C C . GLN A 1 75 ? -1.049 2.706 13.041 1.00 91.69 75 GLN A C 1
ATOM 574 O O . GLN A 1 75 ? -0.985 1.697 12.348 1.00 91.69 75 GLN A O 1
ATOM 579 N N . ASP A 1 76 ? -1.193 2.668 14.373 1.00 80.81 76 ASP A N 1
ATOM 580 C CA . ASP A 1 76 ? -1.107 1.451 15.209 1.00 80.81 76 ASP A CA 1
ATOM 581 C C . ASP A 1 76 ? -1.958 0.257 14.720 1.00 80.81 76 ASP A C 1
ATOM 583 O O . ASP A 1 76 ? -1.650 -0.896 15.008 1.00 80.81 76 ASP A O 1
ATOM 587 N N . GLU A 1 77 ? -3.049 0.513 13.994 1.00 89.81 77 GLU A N 1
ATOM 588 C CA . GLU A 1 77 ? -4.001 -0.508 13.532 1.00 89.81 77 GLU A CA 1
ATOM 589 C C . GLU A 1 77 ? -3.951 -0.742 12.012 1.00 89.81 77 GLU A C 1
ATOM 591 O O . GLU A 1 77 ? -4.878 -1.339 11.461 1.00 89.81 77 GLU A O 1
ATOM 596 N N . THR A 1 78 ? -2.922 -0.246 11.312 1.00 94.31 78 THR A N 1
ATOM 597 C CA . THR A 1 78 ? -2.814 -0.356 9.850 1.00 94.31 78 THR A CA 1
ATOM 598 C C . THR A 1 78 ? -1.512 -1.018 9.423 1.00 94.31 78 THR A C 1
ATOM 600 O O . THR A 1 78 ? -0.427 -0.493 9.627 1.00 94.31 78 THR A O 1
ATOM 603 N N . THR A 1 79 ? -1.623 -2.147 8.729 1.00 94.50 79 THR A N 1
ATOM 604 C CA . THR A 1 79 ? -0.508 -2.724 7.971 1.00 94.50 79 THR A CA 1
ATOM 605 C C . THR A 1 79 ? -0.449 -2.092 6.586 1.00 94.50 79 THR A C 1
ATOM 607 O O . THR A 1 79 ? -1.479 -1.959 5.922 1.00 94.50 79 THR A O 1
ATOM 610 N N . VAL A 1 80 ? 0.742 -1.737 6.111 1.00 96.31 80 VAL A N 1
ATOM 611 C CA . VAL A 1 80 ? 0.922 -1.183 4.765 1.00 96.31 80 VAL A CA 1
ATOM 612 C C . VAL A 1 80 ? 1.731 -2.145 3.905 1.00 96.31 80 VAL A C 1
ATOM 614 O O . VAL A 1 80 ? 2.853 -2.512 4.244 1.00 96.31 80 VAL A O 1
ATOM 617 N N . VAL A 1 81 ? 1.151 -2.532 2.771 1.00 95.62 81 VAL A N 1
ATOM 618 C CA . VAL A 1 81 ? 1.764 -3.402 1.767 1.00 95.62 81 VAL A CA 1
ATOM 619 C C . VAL A 1 81 ? 1.940 -2.607 0.480 1.00 95.62 81 VAL A C 1
ATOM 621 O O . VAL A 1 81 ? 0.964 -2.150 -0.120 1.00 95.62 81 VAL A O 1
ATOM 624 N N . VAL A 1 82 ? 3.182 -2.443 0.032 1.00 95.31 82 VAL A N 1
ATOM 625 C CA . VAL A 1 82 ? 3.509 -1.679 -1.171 1.00 95.31 82 VAL A CA 1
ATOM 626 C C . VAL A 1 82 ? 4.092 -2.574 -2.246 1.00 95.31 82 VAL A C 1
ATOM 628 O O . VAL A 1 82 ? 5.215 -3.055 -2.124 1.00 95.31 82 VAL A O 1
ATOM 631 N N . ALA A 1 83 ? 3.347 -2.746 -3.337 1.00 94.06 83 ALA A N 1
ATOM 632 C CA . ALA A 1 83 ? 3.843 -3.408 -4.530 1.00 94.06 83 ALA A CA 1
ATOM 633 C C . ALA A 1 83 ? 4.443 -2.395 -5.508 1.00 94.06 83 ALA A C 1
ATOM 635 O O . ALA A 1 83 ? 3.772 -1.490 -6.010 1.00 94.06 83 ALA A O 1
ATOM 636 N N . ILE A 1 84 ? 5.739 -2.531 -5.760 1.00 93.19 84 ILE A N 1
ATOM 637 C CA . ILE A 1 84 ? 6.503 -1.620 -6.601 1.00 93.19 84 ILE A CA 1
ATOM 638 C C . ILE A 1 84 ? 6.240 -1.976 -8.067 1.00 93.19 84 ILE A C 1
ATOM 640 O O . ILE A 1 84 ? 6.522 -3.081 -8.505 1.00 93.19 84 ILE A O 1
ATOM 644 N N . THR A 1 85 ? 5.716 -1.026 -8.842 1.00 90.81 85 THR A N 1
ATOM 645 C CA . THR A 1 85 ? 5.372 -1.208 -10.264 1.00 90.81 85 THR A CA 1
ATOM 646 C C . THR A 1 85 ? 5.920 -0.066 -11.117 1.00 90.81 85 THR A C 1
ATOM 648 O O . THR A 1 85 ? 5.974 1.091 -10.690 1.00 90.81 85 THR A O 1
ATOM 651 N N . ASP A 1 86 ? 6.284 -0.368 -12.361 1.00 89.88 86 ASP A N 1
ATOM 652 C CA . ASP A 1 86 ? 6.664 0.603 -13.390 1.00 89.88 86 ASP A CA 1
ATOM 653 C C . ASP A 1 86 ? 5.532 1.559 -13.757 1.00 89.88 86 ASP A C 1
ATOM 655 O O . ASP A 1 86 ? 5.778 2.658 -14.264 1.00 89.88 86 ASP A O 1
ATOM 659 N N . ARG A 1 87 ? 4.279 1.181 -13.485 1.00 89.00 87 ARG A N 1
ATOM 660 C CA . ARG A 1 87 ? 3.125 2.039 -13.756 1.00 89.00 87 ARG A CA 1
ATOM 661 C C . ARG A 1 87 ? 3.097 3.276 -12.860 1.00 89.00 87 ARG A C 1
ATOM 663 O O . ARG A 1 87 ? 2.628 4.329 -13.297 1.00 89.00 87 ARG A O 1
ATOM 670 N N . TYR A 1 88 ? 3.601 3.153 -11.634 1.00 90.69 88 TYR A N 1
ATOM 671 C CA . TYR A 1 88 ? 3.559 4.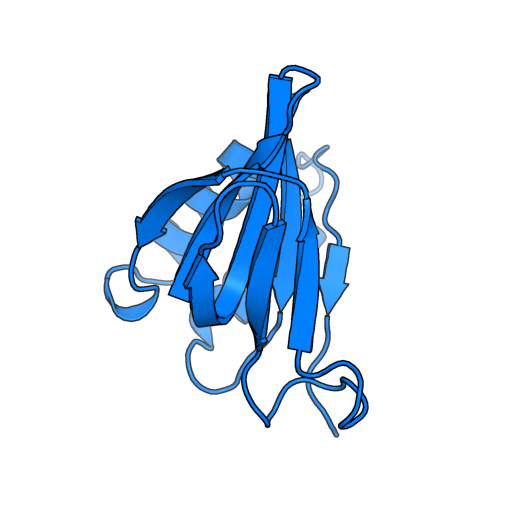198 -10.611 1.00 90.69 88 TYR A CA 1
ATOM 672 C C . TYR A 1 88 ? 4.947 4.403 -9.982 1.00 90.69 88 TYR A C 1
ATOM 674 O O . TYR A 1 88 ? 5.136 4.194 -8.784 1.00 90.69 88 TYR A O 1
ATOM 682 N N . PRO A 1 89 ? 5.940 4.886 -10.754 1.00 91.19 89 PRO A N 1
ATOM 683 C CA . PRO A 1 89 ? 7.333 4.982 -10.305 1.00 91.19 89 PRO A CA 1
ATOM 684 C C . PRO A 1 89 ? 7.545 5.998 -9.171 1.00 91.19 89 PRO A C 1
ATOM 686 O O . PRO A 1 89 ? 8.623 6.086 -8.586 1.00 91.19 89 PRO A O 1
ATOM 689 N N . TRP A 1 90 ? 6.550 6.835 -8.876 1.00 93.06 90 TRP A N 1
ATOM 690 C CA . TRP A 1 90 ? 6.589 7.734 -7.726 1.00 93.06 90 TRP A CA 1
ATOM 691 C C . TRP A 1 90 ? 6.296 7.029 -6.400 1.00 93.06 90 TRP A C 1
ATOM 693 O O . TRP A 1 90 ? 6.801 7.498 -5.386 1.00 93.06 90 TRP A O 1
ATOM 703 N N . VAL A 1 91 ? 5.547 5.920 -6.408 1.00 93.00 91 VAL A N 1
ATOM 704 C CA . VAL A 1 91 ? 5.311 5.074 -5.225 1.00 93.00 91 VAL A CA 1
ATOM 705 C C . VAL A 1 91 ? 6.622 4.431 -4.789 1.00 93.00 91 VAL A C 1
ATOM 707 O O . VAL A 1 91 ? 7.000 4.537 -3.630 1.00 93.00 91 VAL A O 1
ATOM 710 N N . GLU A 1 92 ? 7.385 3.893 -5.742 1.00 94.44 92 GLU A N 1
ATOM 711 C CA . GLU A 1 92 ? 8.737 3.387 -5.493 1.00 94.44 92 GLU A CA 1
ATOM 712 C C . GLU A 1 92 ? 9.630 4.446 -4.848 1.00 94.44 92 GLU A C 1
ATOM 714 O O . GLU A 1 92 ? 10.205 4.233 -3.786 1.00 94.44 92 GLU A O 1
ATOM 719 N N . LYS A 1 93 ? 9.709 5.632 -5.458 1.00 94.31 93 LYS A N 1
ATOM 720 C CA . LYS A 1 93 ? 10.525 6.731 -4.927 1.00 94.31 93 LYS A CA 1
ATOM 721 C C . LYS A 1 93 ? 10.093 7.157 -3.525 1.00 94.31 93 LYS A C 1
ATOM 723 O O . LYS A 1 93 ? 10.956 7.535 -2.743 1.00 94.31 93 LYS A O 1
ATOM 728 N N . ALA A 1 94 ? 8.794 7.136 -3.233 1.00 94.94 94 ALA A N 1
ATOM 729 C CA . ALA A 1 94 ? 8.263 7.451 -1.914 1.00 94.94 94 ALA A CA 1
ATOM 730 C C . ALA A 1 94 ? 8.696 6.414 -0.871 1.00 94.94 94 ALA A C 1
ATOM 732 O O . ALA A 1 94 ? 9.250 6.800 0.152 1.00 94.94 94 ALA A O 1
ATOM 733 N N . VAL A 1 95 ? 8.545 5.120 -1.166 1.00 94.94 95 VAL A N 1
ATOM 734 C CA . VAL A 1 95 ? 9.009 4.041 -0.279 1.00 94.94 95 VAL A CA 1
ATOM 735 C C . VAL A 1 95 ? 10.510 4.134 -0.036 1.00 94.94 95 VAL A C 1
ATOM 737 O O . VAL A 1 95 ? 10.935 4.138 1.111 1.00 94.94 95 VAL A O 1
ATOM 740 N N . ARG A 1 96 ? 11.321 4.330 -1.085 1.00 95.06 96 ARG A N 1
ATOM 741 C CA . ARG A 1 96 ? 12.778 4.481 -0.921 1.00 95.06 96 ARG A CA 1
ATOM 742 C C . ARG A 1 96 ? 13.172 5.705 -0.096 1.00 95.06 96 ARG A C 1
ATOM 744 O O . ARG A 1 96 ? 14.249 5.704 0.490 1.00 95.06 96 ARG A O 1
ATOM 751 N N . MET A 1 97 ? 12.356 6.762 -0.100 1.00 94.88 97 MET A N 1
ATOM 752 C CA . MET A 1 97 ? 12.561 7.920 0.773 1.00 94.88 97 MET A CA 1
ATOM 753 C C . MET A 1 97 ? 12.230 7.582 2.228 1.00 94.88 97 MET A C 1
ATOM 755 O O . MET A 1 97 ? 13.013 7.954 3.089 1.00 94.88 97 MET A O 1
ATOM 759 N N . LEU A 1 98 ? 11.133 6.859 2.486 1.00 94.25 98 LEU A N 1
ATOM 760 C CA . LEU A 1 98 ? 10.760 6.401 3.833 1.00 94.25 98 LEU A CA 1
ATOM 761 C C . LEU A 1 98 ? 11.808 5.442 4.416 1.00 94.25 98 LEU A C 1
ATOM 763 O O . LEU A 1 98 ? 12.205 5.605 5.558 1.00 94.25 98 LEU A O 1
ATOM 767 N N . GLU A 1 99 ? 12.345 4.515 3.616 1.00 92.56 99 GLU A N 1
ATOM 768 C CA . GLU A 1 99 ? 13.431 3.613 4.048 1.00 92.56 99 GLU A CA 1
ATOM 769 C C . GLU A 1 99 ? 14.735 4.349 4.417 1.00 92.56 99 GLU A C 1
ATOM 771 O O . GLU A 1 99 ? 15.594 3.789 5.096 1.00 92.56 99 GLU A O 1
ATOM 776 N N . GLN A 1 100 ? 14.921 5.582 3.932 1.00 92.31 100 GLN A N 1
ATOM 777 C CA . GLN A 1 100 ? 16.088 6.423 4.226 1.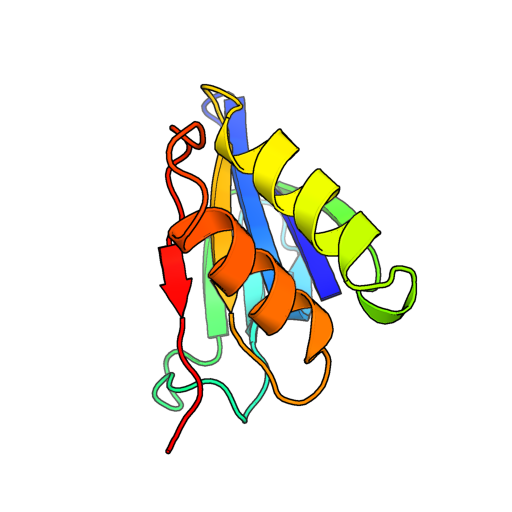00 92.31 100 GLN A CA 1
ATOM 778 C C . GLN A 1 100 ? 15.817 7.455 5.326 1.00 92.31 100 GLN A C 1
ATOM 780 O O . GLN A 1 100 ? 16.747 8.157 5.725 1.00 92.31 100 GLN A O 1
ATOM 785 N N . ASP A 1 101 ? 14.568 7.586 5.771 1.00 91.56 101 ASP A N 1
ATOM 786 C CA . ASP A 1 101 ? 14.168 8.533 6.800 1.00 91.56 101 ASP A CA 1
ATOM 787 C C . ASP A 1 101 ? 14.439 7.924 8.181 1.00 91.56 101 ASP A C 1
ATOM 789 O O . ASP A 1 101 ? 13.804 6.954 8.586 1.00 91.56 101 ASP A O 1
ATOM 793 N N . GLU A 1 102 ? 15.423 8.471 8.899 1.00 88.88 102 GLU A N 1
ATOM 794 C CA . GLU A 1 102 ? 15.817 7.978 10.226 1.00 88.88 102 GLU A CA 1
ATOM 795 C C . GLU A 1 102 ? 14.737 8.215 11.294 1.00 88.88 102 GLU A C 1
ATOM 797 O O . GLU A 1 102 ? 14.774 7.570 12.343 1.00 88.88 102 GLU A O 1
ATOM 802 N N . ASP A 1 103 ? 13.792 9.127 11.036 1.00 89.31 103 ASP A N 1
ATOM 803 C CA . ASP A 1 103 ? 12.676 9.436 11.932 1.00 89.31 103 ASP A CA 1
ATOM 804 C C . ASP A 1 103 ? 11.426 8.584 11.628 1.00 89.31 103 ASP A C 1
ATOM 806 O O . ASP A 1 103 ? 10.440 8.665 12.363 1.00 89.31 103 ASP A O 1
ATOM 810 N N . PHE A 1 104 ? 11.443 7.764 10.569 1.00 89.75 104 PHE A N 1
ATOM 811 C CA . PHE A 1 104 ? 10.332 6.883 10.219 1.00 89.75 104 PHE A CA 1
ATOM 812 C C . PHE A 1 104 ? 10.361 5.591 11.048 1.00 89.75 104 PHE A C 1
ATOM 814 O O . PHE A 1 104 ? 11.294 4.793 10.960 1.00 89.75 104 PHE A O 1
ATOM 821 N N . ASP A 1 105 ? 9.311 5.371 11.840 1.00 88.25 105 ASP A N 1
ATOM 822 C CA . ASP A 1 105 ? 9.142 4.216 12.730 1.00 88.25 105 ASP A CA 1
ATOM 823 C C . ASP A 1 105 ? 7.996 3.275 12.316 1.00 88.25 105 ASP A C 1
ATOM 825 O O . ASP A 1 105 ? 7.660 2.352 13.058 1.00 88.25 105 ASP A O 1
ATOM 829 N N . GLY A 1 106 ? 7.408 3.488 11.134 1.00 86.62 106 GLY A N 1
ATOM 830 C CA . GLY A 1 106 ? 6.337 2.650 10.597 1.00 86.62 106 GLY A CA 1
ATOM 831 C C . GLY A 1 106 ? 6.836 1.345 9.968 1.00 86.62 106 GLY A C 1
ATOM 832 O O . GLY A 1 106 ? 7.938 1.268 9.424 1.00 86.62 106 GLY A O 1
ATOM 833 N N . ASP A 1 107 ? 5.985 0.320 9.983 1.00 86.25 107 ASP A N 1
ATOM 834 C CA . ASP A 1 107 ? 6.266 -0.976 9.358 1.00 86.25 107 ASP A CA 1
ATOM 835 C C . ASP A 1 107 ? 5.678 -1.054 7.937 1.00 86.25 107 ASP A C 1
ATOM 837 O O . ASP A 1 107 ? 4.497 -0.776 7.709 1.00 86.25 107 ASP A O 1
ATOM 841 N N . LEU A 1 108 ? 6.505 -1.475 6.971 1.00 93.31 108 LEU A N 1
ATOM 842 C CA . LEU A 1 108 ? 6.131 -1.642 5.563 1.00 93.31 108 LEU A CA 1
ATOM 843 C C . LEU A 1 108 ? 6.457 -3.058 5.071 1.00 93.31 108 LEU A C 1
ATOM 845 O O . LEU A 1 108 ? 7.589 -3.526 5.188 1.00 93.31 108 LEU A O 1
ATOM 849 N N . GLU A 1 109 ? 5.493 -3.711 4.423 1.00 94.38 109 GLU A N 1
ATOM 850 C CA . GLU A 1 109 ? 5.748 -4.882 3.580 1.00 94.38 109 GLU A CA 1
ATOM 851 C C . GLU A 1 109 ? 5.974 -4.405 2.141 1.00 94.38 109 GLU A C 1
ATOM 853 O O . GLU A 1 109 ? 5.079 -3.821 1.531 1.00 94.38 109 GLU A O 1
ATOM 858 N N . ILE A 1 110 ? 7.159 -4.650 1.580 1.00 94.06 110 ILE A N 1
ATOM 859 C CA . ILE A 1 110 ? 7.499 -4.230 0.214 1.00 94.06 110 ILE A CA 1
ATOM 860 C C . ILE A 1 110 ? 7.546 -5.455 -0.701 1.00 94.06 110 ILE A C 1
ATOM 862 O O . ILE A 1 110 ? 8.262 -6.421 -0.437 1.00 94.06 110 ILE A O 1
ATOM 866 N N . ILE A 1 111 ? 6.795 -5.394 -1.799 1.00 92.50 111 ILE A N 1
ATOM 867 C CA . ILE A 1 111 ? 6.824 -6.370 -2.889 1.00 92.50 111 ILE A CA 1
ATOM 868 C C . ILE A 1 111 ? 7.591 -5.731 -4.051 1.00 92.50 111 ILE A C 1
ATOM 870 O O . ILE A 1 111 ? 7.106 -4.797 -4.690 1.00 92.50 111 ILE A O 1
ATOM 874 N N . GLU A 1 112 ? 8.807 -6.216 -4.289 1.00 92.19 112 GLU A N 1
ATOM 875 C CA . GLU A 1 112 ? 9.725 -5.713 -5.318 1.00 92.19 112 GLU A CA 1
ATOM 876 C C . GLU A 1 112 ? 9.244 -6.023 -6.750 1.00 92.19 112 GLU A C 1
ATOM 878 O O . GLU A 1 112 ? 8.332 -6.828 -6.950 1.00 92.19 112 GLU A O 1
ATOM 883 N N . LYS A 1 113 ? 9.853 -5.377 -7.754 1.00 85.19 113 LYS A N 1
ATOM 884 C CA . LYS A 1 113 ? 9.613 -5.662 -9.184 1.00 85.19 113 LYS A CA 1
ATOM 885 C C . LYS A 1 113 ? 10.256 -6.980 -9.618 1.00 85.19 113 LYS A C 1
ATOM 887 O O . LYS A 1 113 ? 11.195 -7.445 -8.979 1.00 85.19 113 LYS A O 1
ATOM 892 N N . ASP A 1 114 ? 9.761 -7.546 -10.716 1.00 79.06 114 ASP A N 1
ATOM 893 C CA . ASP A 1 114 ? 10.428 -8.656 -11.408 1.00 79.06 114 ASP A CA 1
ATOM 894 C C . ASP A 1 114 ? 11.647 -8.104 -12.184 1.00 79.06 114 ASP A C 1
ATOM 896 O O . ASP A 1 114 ? 11.540 -7.041 -12.804 1.00 79.06 114 ASP A O 1
ATOM 900 N N . GLU A 1 115 ? 12.810 -8.768 -12.094 1.00 65.62 115 GLU A N 1
ATOM 901 C CA . GLU A 1 115 ? 14.086 -8.335 -12.715 1.00 65.62 115 GLU A CA 1
ATOM 902 C C . GLU A 1 115 ? 14.233 -8.723 -14.198 1.00 65.62 115 GLU A C 1
ATOM 904 O O . GLU A 1 115 ? 13.974 -9.896 -14.558 1.00 65.62 115 GLU A O 1
#

Secondary structure (DSSP, 8-state):
-EEEEE-TTS-EEEEESEEEEEE-SSEEEEEE-TTBS--TTTSEEEEESEEEEEE-GGG--HHHHHHHHHHHHTSTTEEEEEE--TT-HHHHHHHHHHTT-TT----EEEEPBP-

Solvent-accessible surface area (backbone atoms only — not comparable to full-atom values): 6173 Å² total; per-residue (Å²): 48,32,37,32,32,38,36,94,90,70,36,33,40,36,40,34,40,32,67,49,73,49,82,53,96,58,38,26,38,39,29,44,44,89,53,28,54,52,58,84,84,54,31,49,46,78,40,73,22,42,81,77,47,76,46,64,54,89,77,52,55,39,67,55,35,30,52,55,52,51,63,42,19,63,35,95,55,31,47,30,38,41,36,31,35,86,92,46,58,36,50,45,53,17,52,60,48,51,79,67,38,89,86,62,85,49,58,74,48,76,41,55,52,55,132